Protein AF-A0A1V5PVF1-F1 (afdb_monomer_lite)

Sequence (148 aa):
MAKRKSQPHRNRVEKSNDAKVSRVLREFQNGTLKTPQGKLVTDKEQAIAIALSEAGVSAKSMEKTELRNKLMDVRKSLENKLEKELSNDKAIRTEIIKFFKANPQPTDVQMHGLADKLQIEAPELEQLVYSILSDIISGGLSHESRGN

Structure (mmCIF, N/CA/C/O backbone):
data_AF-A0A1V5PVF1-F1
#
_entry.id   AF-A0A1V5PVF1-F1
#
loop_
_atom_site.group_PDB
_atom_site.id
_atom_site.type_symbol
_atom_site.label_atom_id
_atom_site.label_alt_id
_atom_site.label_comp_id
_atom_site.label_asym_id
_atom_site.label_entity_id
_atom_site.label_seq_id
_atom_site.pdbx_PDB_ins_code
_atom_site.Cartn_x
_atom_site.Cartn_y
_atom_site.Cartn_z
_atom_site.occupancy
_atom_site.B_iso_or_equiv
_atom_site.auth_seq_id
_atom_site.auth_comp_id
_atom_site.auth_asym_id
_atom_site.auth_atom_id
_atom_site.pdbx_PDB_model_num
ATOM 1 N N . MET A 1 1 ? 25.751 -20.206 26.094 1.00 44.75 1 MET A N 1
ATOM 2 C CA . MET A 1 1 ? 25.091 -18.905 26.386 1.00 44.75 1 MET A CA 1
ATOM 3 C C . MET A 1 1 ? 24.681 -18.313 25.037 1.00 44.75 1 MET A C 1
ATOM 5 O O . MET A 1 1 ? 25.499 -18.374 24.144 1.00 44.75 1 MET A O 1
ATOM 9 N N . ALA A 1 2 ? 23.477 -17.832 24.728 1.00 44.03 2 ALA A N 1
ATOM 10 C CA . ALA A 1 2 ? 22.303 -17.463 25.504 1.00 44.03 2 ALA A CA 1
ATOM 11 C C . ALA A 1 2 ? 21.034 -17.689 24.645 1.00 44.03 2 ALA A C 1
ATOM 13 O O . ALA A 1 2 ? 21.007 -17.346 23.464 1.00 44.03 2 ALA A O 1
ATOM 14 N N . LYS A 1 3 ? 19.969 -18.250 25.238 1.00 44.16 3 LYS A N 1
ATOM 15 C CA . LYS A 1 3 ? 18.634 -18.333 24.619 1.00 44.16 3 LYS A CA 1
ATOM 16 C C . LYS A 1 3 ? 18.008 -16.934 24.618 1.00 44.16 3 LYS A C 1
ATOM 18 O O . LYS A 1 3 ? 17.724 -16.391 25.685 1.00 44.16 3 LYS A O 1
ATOM 23 N N . ARG A 1 4 ? 17.767 -16.362 23.434 1.00 44.62 4 ARG A N 1
ATOM 24 C CA . ARG A 1 4 ? 16.943 -15.155 23.259 1.00 44.62 4 ARG A CA 1
ATOM 25 C C . ARG A 1 4 ? 15.500 -15.483 23.663 1.00 44.62 4 ARG A C 1
ATOM 27 O O . ARG A 1 4 ? 14.776 -16.129 22.916 1.00 44.62 4 ARG A O 1
ATOM 34 N N . LYS A 1 5 ? 15.096 -15.078 24.870 1.00 45.03 5 LYS A N 1
ATOM 35 C CA . LYS A 1 5 ? 13.702 -15.140 25.329 1.00 45.03 5 LYS A CA 1
ATOM 36 C C . LYS A 1 5 ? 12.904 -14.052 24.605 1.00 45.03 5 LYS A C 1
ATOM 38 O O . LYS A 1 5 ? 12.999 -12.879 24.951 1.00 45.03 5 LYS A O 1
ATOM 43 N N . SER A 1 6 ? 12.131 -14.448 23.600 1.00 44.69 6 SER A N 1
ATOM 44 C CA . SER A 1 6 ? 11.053 -13.641 23.028 1.00 44.69 6 SER A CA 1
ATOM 45 C C . SER A 1 6 ? 10.032 -13.317 24.126 1.00 44.69 6 SER A C 1
ATOM 47 O O . SER A 1 6 ? 9.488 -14.224 24.757 1.00 44.69 6 SER A O 1
ATOM 49 N N . GLN A 1 7 ? 9.812 -12.032 24.402 1.00 40.41 7 GLN A N 1
ATOM 50 C CA . GLN A 1 7 ? 8.941 -11.575 25.487 1.00 40.41 7 GLN A CA 1
ATOM 51 C C . GLN A 1 7 ? 7.459 -11.961 25.256 1.00 40.41 7 GLN A C 1
ATOM 53 O O . GLN A 1 7 ? 6.904 -11.590 24.224 1.00 40.41 7 GLN A O 1
ATOM 58 N N . PRO A 1 8 ? 6.777 -12.619 26.221 1.00 39.41 8 PRO A N 1
ATOM 59 C CA . PRO A 1 8 ? 5.370 -13.024 26.111 1.00 39.41 8 PRO A CA 1
ATOM 60 C C . PRO A 1 8 ? 4.380 -12.036 26.768 1.00 39.41 8 PRO A C 1
ATOM 62 O O . PRO A 1 8 ? 3.216 -12.372 26.983 1.00 39.41 8 PRO A O 1
ATOM 65 N N . HIS A 1 9 ? 4.810 -10.827 27.145 1.00 46.34 9 HIS A N 1
ATOM 66 C CA . HIS A 1 9 ? 4.032 -9.988 28.069 1.00 46.34 9 HIS A CA 1
ATOM 67 C C . HIS A 1 9 ? 2.778 -9.320 27.478 1.00 46.34 9 HIS A C 1
ATOM 69 O O . HIS A 1 9 ? 1.848 -9.059 28.235 1.00 46.34 9 HIS A O 1
ATOM 75 N N . ARG A 1 10 ? 2.697 -9.075 26.162 1.00 46.75 10 ARG A N 1
ATOM 76 C CA . ARG A 1 10 ? 1.541 -8.378 25.552 1.00 46.75 10 ARG A CA 1
ATOM 77 C C . ARG A 1 10 ? 0.268 -9.234 25.507 1.00 46.75 10 ARG A C 1
ATOM 79 O O . ARG A 1 10 ? -0.780 -8.788 25.962 1.00 46.75 10 ARG A O 1
ATOM 86 N N . ASN A 1 11 ? 0.382 -10.494 25.081 1.00 49.94 11 ASN A N 1
ATOM 87 C CA . ASN A 1 11 ? -0.778 -11.375 24.877 1.00 49.94 11 ASN A CA 1
ATOM 88 C C . ASN A 1 11 ? -1.512 -11.750 26.173 1.00 49.94 11 ASN A C 1
ATOM 90 O O . ASN A 1 11 ? -2.685 -12.111 26.131 1.00 49.94 11 ASN A O 1
ATOM 94 N N . ARG A 1 12 ? -0.839 -11.708 27.331 1.00 51.69 12 ARG A N 1
ATOM 95 C CA . ARG A 1 12 ? -1.475 -12.015 28.624 1.00 51.69 12 ARG A CA 1
ATOM 96 C C . ARG A 1 12 ? -2.332 -10.851 29.131 1.00 51.69 12 ARG A C 1
ATOM 98 O O . ARG A 1 12 ? -3.344 -11.103 29.775 1.00 51.69 12 ARG A O 1
ATOM 105 N N . VAL A 1 13 ? -1.936 -9.612 28.830 1.00 58.56 13 VAL A N 1
ATOM 106 C CA . VAL A 1 13 ? -2.617 -8.395 29.297 1.00 58.56 13 VAL A CA 1
ATOM 107 C C . VAL A 1 13 ? -3.889 -8.136 28.485 1.00 58.56 13 VAL A C 1
ATOM 109 O O . VAL A 1 13 ? -4.942 -7.928 29.078 1.00 58.56 13 VAL A O 1
ATOM 112 N N . GLU A 1 14 ? -3.841 -8.263 27.156 1.00 59.19 14 GLU A N 1
ATOM 113 C CA . GLU A 1 14 ? -5.028 -8.098 26.293 1.00 59.19 14 GLU A CA 1
ATOM 114 C C . GLU A 1 14 ? -6.113 -9.138 26.613 1.00 59.19 14 GLU A C 1
ATOM 116 O O . GLU A 1 14 ? -7.249 -8.774 26.906 1.00 59.19 14 GLU A O 1
ATOM 121 N N . LYS A 1 15 ? -5.738 -10.421 26.741 1.00 62.12 15 LYS A N 1
ATOM 122 C CA . LYS A 1 15 ? -6.662 -11.483 27.184 1.00 62.12 15 LYS A CA 1
ATOM 123 C C . LYS A 1 15 ? -7.276 -11.213 28.560 1.00 62.12 15 LYS A C 1
ATOM 125 O O . LYS A 1 15 ? -8.412 -11.603 28.813 1.00 62.12 15 LYS A O 1
ATOM 130 N N . SER A 1 16 ? -6.526 -10.583 29.467 1.00 63.56 16 SER A N 1
ATOM 131 C CA . SER A 1 16 ? -7.029 -10.257 30.805 1.00 63.56 16 SER A CA 1
ATOM 132 C C . SER A 1 16 ? -8.004 -9.079 30.804 1.00 63.56 16 SER A C 1
ATOM 134 O O . SER A 1 16 ? -8.914 -9.054 31.628 1.00 63.56 16 SER A O 1
ATOM 136 N N . ASN A 1 17 ? -7.857 -8.146 29.863 1.00 77.94 17 ASN A N 1
ATOM 137 C CA . ASN A 1 17 ? -8.754 -7.005 29.712 1.00 77.94 17 ASN A CA 1
ATOM 138 C C . ASN A 1 17 ? -10.092 -7.451 29.115 1.00 77.94 17 ASN A C 1
ATOM 140 O O . ASN A 1 17 ? -11.139 -7.151 29.685 1.00 77.94 17 ASN A O 1
ATOM 144 N N . ASP A 1 18 ? -10.061 -8.276 28.066 1.00 82.50 18 ASP A N 1
ATOM 145 C CA . ASP A 1 18 ? -11.270 -8.844 27.456 1.00 82.50 18 ASP A CA 1
ATOM 146 C C . ASP A 1 18 ? -12.053 -9.727 28.434 1.00 82.50 18 ASP A C 1
ATOM 148 O O . ASP A 1 18 ? -13.285 -9.699 28.463 1.00 82.50 18 ASP A O 1
ATOM 152 N N . ALA A 1 19 ? -11.350 -10.478 29.289 1.00 87.31 19 ALA A N 1
ATOM 153 C CA . ALA A 1 19 ? -11.976 -11.293 30.328 1.00 87.31 19 ALA A CA 1
ATOM 154 C C . ALA A 1 19 ? -12.730 -10.441 31.362 1.00 87.31 19 ALA A C 1
ATOM 156 O O . ALA A 1 19 ? -13.820 -10.822 31.792 1.00 87.31 19 ALA A O 1
ATOM 157 N N . LYS A 1 20 ? -12.181 -9.280 31.743 1.00 89.00 20 LYS A N 1
ATOM 158 C CA . LYS A 1 20 ? -12.847 -8.344 32.659 1.00 89.00 20 LYS A CA 1
ATOM 159 C C . LYS A 1 20 ? -14.053 -7.680 32.007 1.00 89.00 20 LYS A C 1
ATOM 161 O O . LYS A 1 20 ? -15.125 -7.684 32.604 1.00 89.00 20 LYS A O 1
ATOM 166 N N . VAL A 1 21 ? -13.912 -7.207 30.765 1.00 90.12 21 VAL A N 1
ATOM 167 C CA . VAL A 1 21 ? -15.039 -6.641 30.006 1.00 90.12 21 VAL A CA 1
ATOM 168 C C . VAL A 1 21 ? -16.173 -7.660 29.896 1.00 90.12 21 VAL A C 1
ATOM 170 O O . VAL A 1 21 ? -17.318 -7.361 30.231 1.00 90.12 21 VAL A O 1
ATOM 173 N N . SER A 1 22 ? -15.845 -8.892 29.503 1.00 92.12 22 SER A N 1
ATOM 174 C CA . SER A 1 22 ? -16.821 -9.976 29.349 1.00 92.12 22 SER A CA 1
ATOM 175 C C . SER A 1 22 ? -17.512 -10.324 30.666 1.00 92.12 22 SER A C 1
ATOM 177 O O . SER A 1 22 ? -18.717 -10.571 30.686 1.00 92.12 22 SER A O 1
ATOM 179 N N . ARG A 1 23 ? -16.770 -10.324 31.780 1.00 94.44 23 ARG A N 1
ATOM 180 C CA . ARG A 1 23 ? -17.328 -10.572 33.112 1.00 94.44 23 ARG A CA 1
ATOM 181 C C . ARG A 1 23 ? -18.346 -9.500 33.500 1.00 94.44 23 ARG A C 1
ATOM 183 O O . ARG A 1 23 ? -19.468 -9.856 33.849 1.00 9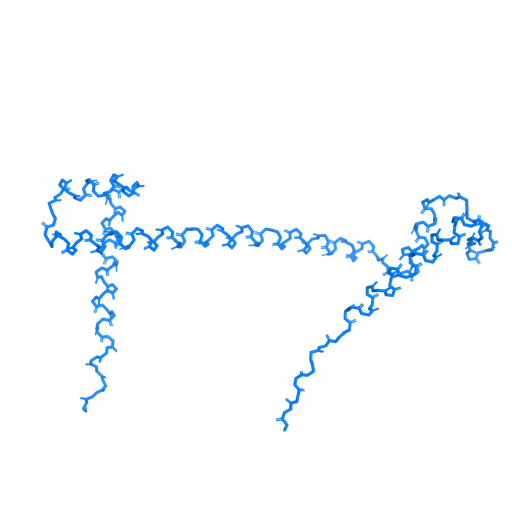4.44 23 ARG A O 1
ATOM 190 N N . VAL A 1 24 ? -17.980 -8.222 33.409 1.00 94.44 24 VAL A N 1
ATOM 191 C CA . VAL A 1 24 ? -18.858 -7.102 33.794 1.00 94.44 24 VAL A CA 1
ATOM 192 C C . VAL A 1 24 ? -20.124 -7.080 32.938 1.00 94.44 24 VAL A C 1
ATOM 194 O O . VAL A 1 24 ? -21.229 -6.955 33.463 1.00 94.44 24 VAL A O 1
ATOM 197 N N . LEU A 1 25 ? -19.994 -7.282 31.623 1.00 94.31 25 LEU A N 1
ATOM 198 C CA . LEU A 1 25 ? -21.152 -7.335 30.727 1.00 94.31 25 LEU A CA 1
ATOM 199 C C . LEU A 1 25 ? -22.065 -8.534 31.018 1.00 94.31 25 LEU A C 1
ATOM 2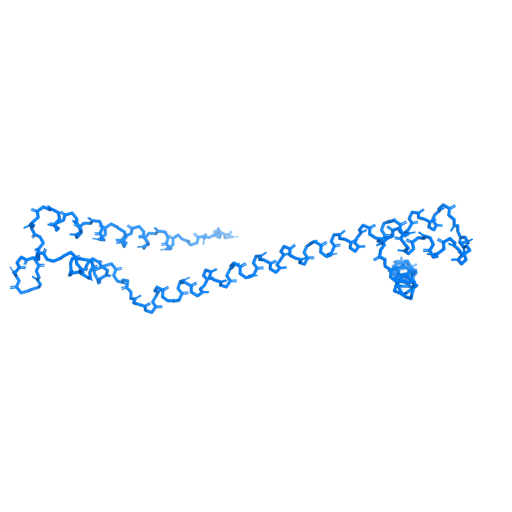01 O O . LEU A 1 25 ? -23.282 -8.405 30.911 1.00 94.31 25 LEU A O 1
ATOM 205 N N . ARG A 1 26 ? -21.511 -9.677 31.439 1.00 95.75 26 ARG A N 1
ATOM 206 C CA . ARG A 1 26 ? -22.304 -10.835 31.876 1.00 95.75 26 ARG A CA 1
ATOM 207 C C . ARG A 1 26 ? -23.046 -10.559 33.185 1.00 95.75 26 ARG A C 1
ATOM 209 O O . ARG A 1 26 ? -24.207 -10.931 33.314 1.00 95.75 26 ARG A O 1
ATOM 216 N N . GLU A 1 27 ? -22.405 -9.899 34.148 1.00 94.62 27 GLU A N 1
ATOM 217 C CA . GLU A 1 27 ? -23.056 -9.475 35.397 1.00 94.62 27 GLU A CA 1
ATOM 218 C C . GLU A 1 27 ? -24.189 -8.472 35.126 1.00 94.62 27 GLU A C 1
ATOM 220 O O . GLU A 1 27 ? -25.234 -8.537 35.773 1.00 94.62 27 GLU A O 1
ATOM 225 N N . PHE A 1 28 ? -24.028 -7.590 34.135 1.00 96.25 28 PHE A N 1
ATOM 226 C CA . PHE A 1 28 ? -25.091 -6.692 33.684 1.00 96.25 28 PHE A CA 1
ATOM 227 C C . PHE A 1 28 ? -26.247 -7.453 33.025 1.00 96.25 28 PHE A C 1
ATOM 229 O O . PHE A 1 28 ? -27.399 -7.245 33.392 1.00 96.25 28 PHE A O 1
ATOM 236 N N . GLN A 1 29 ? -25.951 -8.385 32.110 1.00 93.69 29 GLN A N 1
ATOM 237 C CA . GLN A 1 29 ? -26.962 -9.236 31.463 1.00 93.69 29 GLN A CA 1
ATOM 238 C C . GLN A 1 29 ? -27.774 -10.058 32.470 1.00 93.69 29 GLN A C 1
ATOM 240 O O . GLN A 1 29 ? -28.969 -10.259 32.278 1.00 93.69 29 GLN A O 1
AT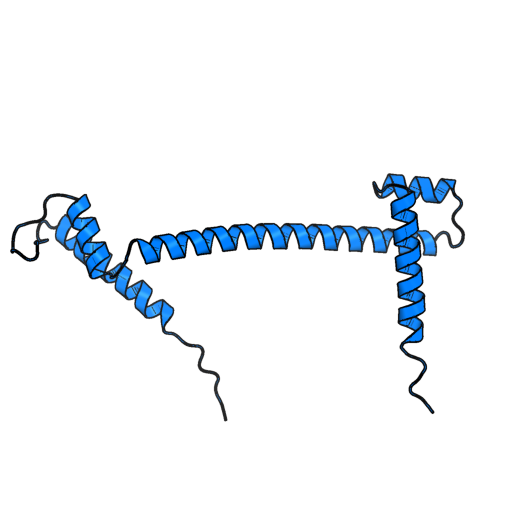OM 245 N N . ASN A 1 30 ? -27.140 -10.498 33.558 1.00 95.38 30 ASN A N 1
ATOM 246 C CA . ASN A 1 30 ? -27.798 -11.226 34.641 1.00 95.38 30 ASN A CA 1
ATOM 247 C C . ASN A 1 30 ? -28.549 -10.310 35.629 1.00 95.38 30 ASN A C 1
ATOM 249 O O . A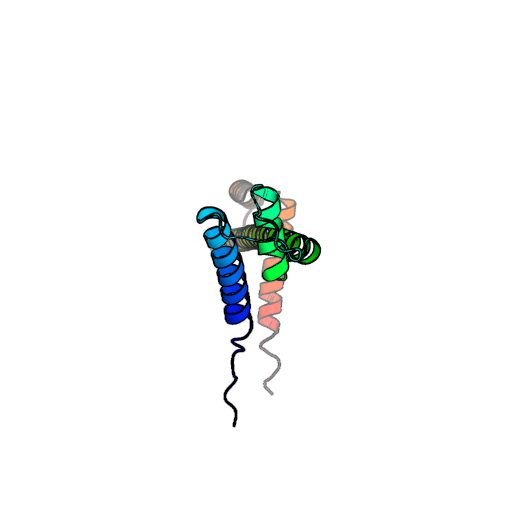SN A 1 30 ? -29.165 -10.813 36.565 1.00 95.38 30 ASN A O 1
ATOM 253 N N . GLY A 1 31 ? -28.471 -8.982 35.473 1.00 94.12 31 GLY A N 1
ATOM 254 C CA . GLY A 1 31 ? -29.085 -8.014 36.385 1.00 94.12 31 GLY A CA 1
ATOM 255 C C . GLY A 1 31 ? -28.425 -7.949 37.767 1.00 94.12 31 GLY A C 1
ATOM 256 O O . GLY A 1 31 ? -29.052 -7.508 38.726 1.00 94.12 31 GLY A O 1
ATOM 257 N N . THR A 1 32 ? -27.174 -8.405 37.897 1.00 95.88 32 THR A N 1
ATOM 258 C CA . THR A 1 32 ? -26.443 -8.466 39.175 1.00 95.88 32 THR A CA 1
ATOM 259 C C . THR A 1 32 ? -25.344 -7.415 39.304 1.00 95.88 32 THR A C 1
ATOM 261 O O . THR A 1 32 ? -24.769 -7.280 40.385 1.00 95.88 32 THR A O 1
ATOM 264 N N . LEU A 1 33 ? -25.029 -6.688 38.227 1.00 95.62 33 LEU A N 1
ATOM 265 C CA . LEU A 1 33 ? -23.992 -5.656 38.231 1.00 95.62 33 LEU A CA 1
ATOM 266 C C . LEU A 1 33 ? -24.368 -4.507 39.173 1.00 95.62 33 LEU A C 1
ATOM 268 O O . LEU A 1 33 ? -25.480 -3.975 39.114 1.00 95.62 33 LEU A O 1
ATOM 272 N N . LYS A 1 34 ? -23.421 -4.100 40.022 1.00 94.19 34 LYS A N 1
ATOM 273 C CA . LYS A 1 34 ? -23.603 -3.021 40.997 1.00 94.19 34 LYS A CA 1
ATOM 274 C C . LYS A 1 34 ? -22.565 -1.920 40.833 1.00 94.19 34 LYS A C 1
ATOM 276 O O . LYS A 1 34 ? -21.422 -2.179 40.469 1.00 94.19 34 LYS A O 1
ATOM 281 N N . THR A 1 35 ? -22.956 -0.691 41.152 1.00 91.38 35 THR A N 1
ATOM 282 C CA . THR A 1 35 ? -22.030 0.435 41.295 1.00 91.38 35 THR A CA 1
ATOM 283 C C . THR A 1 35 ? -21.174 0.269 42.558 1.00 91.38 35 THR A C 1
ATOM 285 O O . THR A 1 35 ? -21.549 -0.491 43.457 1.00 91.38 35 THR A O 1
ATOM 288 N N . PRO A 1 36 ? -20.072 1.029 42.711 1.00 84.56 36 PRO A N 1
ATOM 289 C CA . PRO A 1 36 ? -19.286 1.042 43.950 1.00 84.56 36 PRO A CA 1
ATOM 290 C C . PRO A 1 36 ? -20.105 1.390 45.206 1.00 84.56 36 PRO A C 1
ATOM 292 O O . PRO A 1 36 ? -19.744 1.011 46.312 1.00 84.56 36 PRO A O 1
ATOM 295 N N . GLN A 1 37 ? -21.228 2.091 45.035 1.00 88.44 37 GLN A N 1
ATOM 296 C CA . GLN A 1 37 ? -22.172 2.458 46.095 1.00 88.44 37 GLN A CA 1
ATOM 297 C C . GLN A 1 37 ? -23.258 1.388 46.332 1.00 88.44 37 GLN A C 1
ATOM 299 O O . GLN A 1 37 ? -24.205 1.629 47.076 1.00 88.44 37 GLN A O 1
ATOM 304 N N . GLY A 1 38 ? -23.163 0.226 45.678 1.00 88.88 38 GLY A N 1
ATOM 305 C CA . GLY A 1 38 ? -24.051 -0.923 45.873 1.00 88.88 38 GLY A CA 1
ATOM 306 C C . GLY A 1 38 ? -25.380 -0.882 45.109 1.00 88.88 38 GLY A C 1
ATOM 307 O O . GLY A 1 38 ? -26.193 -1.791 45.285 1.00 88.88 38 GLY A O 1
ATOM 308 N N . LYS A 1 39 ? -25.616 0.125 44.257 1.00 93.12 39 LYS A N 1
ATOM 309 C CA . LYS A 1 39 ? -26.849 0.245 43.455 1.00 93.12 39 LYS A CA 1
ATOM 310 C C . LYS A 1 39 ? -26.777 -0.634 42.209 1.00 93.12 39 LYS A C 1
ATOM 312 O O . LYS A 1 39 ? -25.712 -0.732 41.613 1.00 93.12 39 LYS A O 1
ATOM 317 N N . LEU A 1 40 ? -27.892 -1.240 41.800 1.00 94.69 40 LEU A N 1
ATOM 318 C CA . LEU A 1 40 ? -27.955 -2.019 40.558 1.00 94.69 40 LEU A CA 1
ATOM 319 C C . LEU A 1 40 ? -27.754 -1.116 39.336 1.00 94.69 40 LEU A C 1
ATOM 321 O O . LEU A 1 40 ? -28.332 -0.032 39.263 1.00 94.69 40 LEU A O 1
ATOM 325 N N . VAL A 1 41 ? -26.938 -1.573 38.387 1.00 94.38 41 VAL A N 1
ATOM 326 C CA . VAL A 1 41 ? -26.718 -0.899 37.104 1.00 94.38 41 VAL A CA 1
ATOM 327 C C . VAL A 1 41 ? -27.770 -1.390 36.119 1.00 94.38 41 VAL A C 1
ATOM 329 O O . VAL A 1 41 ? -27.798 -2.570 35.783 1.00 94.38 41 VAL A O 1
ATOM 332 N N . THR A 1 42 ? -28.634 -0.487 35.664 1.00 92.69 42 THR A N 1
ATOM 333 C CA . THR A 1 42 ? -29.706 -0.778 34.696 1.00 92.69 42 THR A CA 1
ATOM 334 C C . THR A 1 42 ? -29.419 -0.211 33.310 1.00 92.69 42 THR A C 1
ATOM 336 O O . THR A 1 42 ? -29.973 -0.693 32.325 1.00 92.69 42 THR A O 1
ATOM 339 N N . ASP A 1 43 ? -28.536 0.783 33.226 1.00 94.56 43 ASP A N 1
ATOM 340 C CA . ASP A 1 43 ? -28.146 1.413 31.975 1.00 94.56 43 ASP A CA 1
ATOM 341 C C . ASP A 1 43 ? -26.966 0.687 31.307 1.00 94.56 43 ASP A C 1
ATOM 343 O O . ASP A 1 43 ? -25.964 0.337 31.942 1.00 94.56 43 ASP A O 1
ATOM 347 N N . LYS A 1 44 ? -27.090 0.463 29.995 1.00 92.31 44 LYS A N 1
ATOM 348 C CA . LYS A 1 44 ? -26.097 -0.272 29.205 1.00 92.31 44 LYS A CA 1
ATOM 349 C C . LYS A 1 44 ? -24.813 0.533 29.010 1.00 92.31 44 LYS A C 1
ATOM 351 O O . LYS A 1 44 ? -23.733 -0.059 29.016 1.00 92.31 44 LYS A O 1
ATOM 356 N N . GLU A 1 45 ? -24.901 1.850 28.838 1.00 91.00 45 GLU A N 1
ATOM 357 C CA . GLU A 1 45 ? -23.721 2.705 28.666 1.00 91.00 45 GLU A CA 1
ATOM 358 C C . GLU A 1 45 ? -22.895 2.739 29.953 1.00 91.00 45 GLU A C 1
ATOM 360 O O . GLU A 1 45 ? -21.672 2.589 29.918 1.00 91.00 45 GLU A O 1
ATOM 365 N N . GLN A 1 46 ? -23.564 2.814 31.104 1.00 92.31 46 GLN A N 1
ATOM 366 C CA . GLN A 1 46 ? -22.926 2.728 32.411 1.00 92.31 46 GLN A CA 1
ATOM 367 C C . GLN A 1 46 ? -22.211 1.383 32.614 1.00 92.31 46 GLN A C 1
ATOM 369 O O . GLN A 1 46 ? -21.080 1.356 33.108 1.00 92.31 46 GLN A O 1
ATOM 374 N N . ALA A 1 47 ? -22.821 0.268 32.202 1.00 93.19 47 ALA A N 1
ATOM 375 C CA . ALA A 1 47 ? -22.182 -1.047 32.261 1.00 93.19 47 ALA A CA 1
ATOM 376 C C . ALA A 1 47 ? -20.922 -1.125 31.380 1.00 93.19 47 ALA A C 1
ATOM 378 O O . ALA A 1 47 ? -19.896 -1.653 31.815 1.00 93.19 47 ALA A O 1
ATOM 379 N N . ILE A 1 48 ? -20.969 -0.552 30.170 1.00 89.62 48 ILE A N 1
ATOM 380 C CA . ILE A 1 48 ? -19.811 -0.461 29.266 1.00 89.62 48 ILE A CA 1
ATOM 381 C C . ILE A 1 48 ? -18.702 0.395 29.894 1.00 89.62 48 ILE A C 1
ATOM 383 O O . ILE A 1 48 ? -17.536 0.004 29.866 1.00 89.62 48 ILE A O 1
ATOM 387 N N . ALA A 1 49 ? -19.043 1.526 30.513 1.00 89.81 49 ALA A N 1
ATOM 388 C CA . ALA A 1 49 ? -18.069 2.396 31.166 1.00 89.81 49 ALA A CA 1
ATOM 389 C C . ALA A 1 49 ? -17.347 1.699 32.334 1.00 89.81 49 ALA A C 1
ATOM 391 O O . ALA A 1 49 ? -16.123 1.797 32.450 1.00 89.81 49 ALA A O 1
ATOM 392 N N . ILE A 1 50 ? -18.077 0.948 33.167 1.00 90.06 50 ILE A N 1
ATOM 393 C CA . ILE A 1 50 ? -17.496 0.154 34.263 1.00 90.06 50 ILE A CA 1
ATOM 394 C C . ILE A 1 50 ? -16.582 -0.938 33.700 1.00 90.06 50 ILE A C 1
ATOM 396 O O . ILE A 1 50 ? -15.450 -1.086 34.156 1.00 90.06 50 ILE A O 1
ATOM 400 N N . ALA A 1 51 ? -17.034 -1.650 32.665 1.00 90.75 51 ALA A N 1
ATOM 401 C CA . ALA A 1 51 ? -16.262 -2.703 32.012 1.00 90.75 51 ALA A CA 1
ATOM 402 C C . ALA A 1 51 ? -14.922 -2.181 31.465 1.00 90.75 51 ALA A C 1
ATOM 404 O O . ALA A 1 51 ? -13.872 -2.783 31.703 1.00 90.75 51 ALA A O 1
ATOM 405 N N . LEU A 1 52 ? -14.945 -1.035 30.777 1.00 88.25 52 LEU A N 1
ATOM 406 C CA . LEU A 1 52 ? -13.743 -0.378 30.256 1.00 88.25 52 LEU A CA 1
ATOM 407 C C . LEU A 1 52 ? -12.819 0.100 31.385 1.00 88.25 52 LEU A C 1
ATOM 409 O O . LEU A 1 52 ? -11.600 -0.069 31.295 1.00 88.25 52 LEU A O 1
ATOM 413 N N . SER A 1 53 ? -13.387 0.644 32.465 1.00 86.25 53 SER A N 1
ATOM 414 C CA . SER A 1 53 ? -12.631 1.108 33.629 1.00 86.25 53 SER A CA 1
ATOM 415 C C . SER A 1 53 ? -11.943 -0.042 34.377 1.00 86.25 53 SER A C 1
ATOM 417 O O . SER A 1 53 ? -10.751 0.056 34.671 1.00 86.25 53 SER A O 1
ATOM 419 N N . GLU A 1 54 ? -12.628 -1.167 34.607 1.00 86.25 54 GLU A N 1
ATOM 420 C CA . GLU A 1 54 ? -12.041 -2.358 35.243 1.00 86.25 54 GLU A CA 1
ATOM 421 C C . GLU A 1 54 ? -10.949 -3.013 34.387 1.00 86.25 54 GLU A C 1
ATOM 423 O O . GLU A 1 54 ? -9.947 -3.531 34.905 1.00 86.25 54 GLU A O 1
ATOM 428 N N . ALA A 1 55 ? -11.132 -2.976 33.066 1.00 86.12 55 ALA A N 1
ATOM 429 C CA . ALA A 1 55 ? -10.160 -3.434 32.085 1.00 86.12 55 ALA A CA 1
ATOM 430 C C . ALA A 1 55 ? -8.968 -2.474 31.913 1.00 86.12 55 ALA A C 1
ATOM 432 O O . ALA A 1 55 ? -8.029 -2.794 31.186 1.00 86.12 55 ALA A O 1
ATOM 433 N N . GLY A 1 56 ? -8.969 -1.315 32.585 1.00 82.00 56 GLY A N 1
ATOM 434 C CA . GLY A 1 56 ? -7.895 -0.325 32.495 1.00 82.00 56 GLY A CA 1
ATOM 435 C C . GLY A 1 56 ? -7.774 0.315 31.109 1.00 82.00 56 GLY A C 1
ATOM 436 O O . GLY A 1 56 ? -6.704 0.810 30.750 1.00 82.00 56 GLY A O 1
ATOM 437 N N . VAL A 1 57 ? -8.847 0.289 30.315 1.00 77.38 57 VAL A N 1
ATOM 438 C CA . VAL A 1 57 ? -8.882 0.881 28.977 1.00 77.38 57 VAL A CA 1
ATOM 439 C C . VAL A 1 57 ? -9.177 2.369 29.124 1.00 77.38 57 VAL A C 1
ATOM 441 O O . VAL A 1 57 ? -10.266 2.774 29.517 1.00 77.38 57 VAL A O 1
ATOM 444 N N . SER A 1 58 ? -8.188 3.205 28.813 1.00 73.62 58 SER A N 1
ATOM 445 C CA . SER A 1 58 ? -8.344 4.663 28.813 1.00 73.62 58 SER A CA 1
ATOM 446 C C . SER A 1 58 ? -8.667 5.183 27.411 1.00 73.62 58 SER A C 1
ATOM 448 O O . SER A 1 58 ? -8.189 4.634 26.412 1.00 73.62 58 SER A O 1
ATOM 450 N N . ALA A 1 59 ? -9.398 6.297 27.324 1.00 68.50 59 ALA A N 1
ATOM 451 C CA . ALA A 1 59 ? -9.642 6.987 26.054 1.00 68.50 59 ALA A CA 1
ATOM 452 C C . ALA A 1 59 ? -8.330 7.282 25.298 1.00 68.50 59 ALA A C 1
ATOM 454 O O . ALA A 1 59 ? -8.217 6.991 24.112 1.00 68.50 59 ALA A O 1
ATOM 455 N N . LYS A 1 60 ? -7.282 7.705 26.022 1.00 65.50 60 LYS A N 1
ATOM 456 C CA . LYS A 1 60 ? -5.938 7.954 25.469 1.00 65.50 60 LYS A CA 1
ATOM 457 C C . LYS A 1 60 ? -5.286 6.703 24.872 1.00 65.50 60 LYS A C 1
ATOM 459 O O . LYS A 1 60 ? -4.577 6.789 23.872 1.00 65.50 60 LYS A O 1
ATOM 464 N N . SER A 1 61 ? -5.485 5.530 25.479 1.00 71.81 61 SER A N 1
ATOM 465 C CA . SER A 1 61 ? -4.953 4.273 24.932 1.00 71.81 61 SER A CA 1
ATOM 466 C C . SER A 1 61 ? -5.702 3.814 23.683 1.00 71.81 61 SER A C 1
ATOM 468 O O . SER A 1 61 ? -5.071 3.263 22.781 1.00 71.81 61 SER A O 1
ATOM 470 N N . MET A 1 62 ? -7.011 4.071 23.606 1.00 69.19 62 MET A N 1
ATOM 471 C CA . MET A 1 62 ? -7.807 3.786 22.410 1.00 69.19 62 MET A CA 1
ATOM 472 C C . MET A 1 62 ? -7.409 4.714 21.264 1.00 69.19 62 MET A C 1
ATOM 474 O O . MET A 1 62 ? -7.047 4.224 20.200 1.00 69.19 62 MET A O 1
ATOM 478 N N . GLU A 1 63 ? -7.322 6.020 21.520 1.00 78.19 63 GLU A N 1
ATOM 479 C CA . GLU A 1 63 ? -6.862 7.020 20.549 1.00 78.19 63 GLU A CA 1
ATOM 480 C C . GLU A 1 63 ? -5.454 6.699 20.025 1.00 78.19 63 GLU A C 1
ATOM 482 O O . GLU A 1 63 ? -5.220 6.663 18.820 1.00 78.19 63 GLU A O 1
ATOM 487 N N . LYS A 1 64 ? -4.512 6.349 20.911 1.00 77.44 64 LYS A N 1
ATOM 488 C CA . LYS A 1 64 ? -3.159 5.927 20.513 1.00 77.44 64 LYS A CA 1
ATOM 489 C C . LYS A 1 64 ? -3.163 4.659 19.656 1.00 77.44 64 LYS A C 1
ATOM 491 O O . LYS A 1 64 ? -2.330 4.524 18.760 1.00 77.44 64 LYS A O 1
ATOM 496 N N . THR A 1 65 ? -4.054 3.715 19.948 1.00 78.06 65 THR A N 1
ATOM 497 C CA . THR A 1 65 ? -4.183 2.467 19.182 1.00 78.06 65 THR A CA 1
ATOM 498 C C . THR A 1 65 ? -4.778 2.741 17.808 1.00 78.06 65 THR A C 1
ATOM 500 O O . THR A 1 65 ? -4.256 2.256 16.809 1.00 78.06 65 THR A O 1
ATOM 503 N N . GLU A 1 66 ? -5.802 3.584 17.740 1.00 84.06 66 GLU A N 1
ATOM 504 C CA . GLU A 1 66 ? -6.426 3.996 16.491 1.00 84.06 66 GLU A CA 1
ATOM 505 C C . GLU A 1 66 ? -5.450 4.777 15.602 1.00 84.06 66 GLU A C 1
ATOM 507 O O . GLU A 1 66 ? -5.291 4.450 14.427 1.00 84.06 66 GLU A O 1
ATOM 512 N N . LEU A 1 67 ? -4.716 5.740 16.171 1.00 83.00 67 LEU A N 1
ATOM 513 C CA . LEU A 1 67 ? -3.647 6.467 15.479 1.00 83.00 67 LEU A CA 1
ATOM 514 C C . LEU A 1 67 ? -2.567 5.518 14.952 1.00 83.00 67 LEU A C 1
ATOM 516 O O . LEU A 1 67 ? -2.112 5.662 13.818 1.00 83.00 67 LEU A O 1
ATOM 520 N N . ARG A 1 68 ? -2.169 4.520 15.749 1.00 83.94 68 ARG A N 1
ATOM 521 C CA . ARG A 1 68 ? -1.186 3.514 15.333 1.00 83.94 68 ARG A CA 1
ATOM 522 C C . ARG A 1 68 ? -1.696 2.665 14.169 1.00 83.94 68 ARG A C 1
ATOM 524 O O . ARG A 1 68 ? -0.916 2.392 13.260 1.00 83.94 68 ARG A O 1
ATOM 531 N N . ASN A 1 69 ? -2.963 2.258 14.192 1.00 87.75 69 ASN A N 1
ATOM 532 C CA . ASN A 1 69 ? -3.568 1.479 13.113 1.00 87.75 69 ASN A CA 1
ATOM 533 C C . ASN A 1 69 ? -3.645 2.307 11.825 1.00 87.75 69 ASN A C 1
ATOM 535 O O . ASN A 1 69 ? -3.136 1.867 10.798 1.00 87.75 69 ASN A O 1
ATOM 539 N N . LYS A 1 70 ? -4.131 3.554 11.908 1.00 92.31 70 LYS A N 1
ATOM 540 C CA . LYS A 1 70 ? -4.147 4.495 10.774 1.00 92.31 70 LYS A CA 1
ATOM 541 C C . LYS A 1 70 ? -2.751 4.688 10.176 1.00 92.31 70 LYS A C 1
ATOM 543 O O . LYS A 1 70 ? -2.584 4.641 8.961 1.00 92.31 70 LYS A O 1
ATOM 548 N N . LEU A 1 71 ? -1.730 4.855 11.020 1.00 92.75 71 LEU A N 1
ATOM 549 C CA . LEU A 1 71 ? -0.345 4.989 10.561 1.00 92.75 71 LEU A CA 1
ATOM 550 C C . LEU A 1 71 ? 0.163 3.715 9.870 1.00 92.75 71 LEU A C 1
ATOM 552 O O . LEU A 1 71 ? 0.897 3.799 8.887 1.00 92.75 71 LEU A O 1
ATOM 556 N N . MET A 1 72 ? -0.220 2.540 10.371 1.00 90.56 72 MET A N 1
ATOM 557 C CA . MET A 1 72 ? 0.153 1.257 9.778 1.00 90.56 72 MET A CA 1
ATOM 558 C C . MET A 1 72 ? -0.477 1.065 8.394 1.00 90.56 72 MET A C 1
ATOM 560 O O . MET A 1 72 ? 0.211 0.609 7.482 1.00 90.56 72 MET A O 1
ATOM 564 N N . ASP A 1 73 ? -1.732 1.471 8.213 1.00 92.62 73 ASP A N 1
ATOM 565 C CA . ASP A 1 73 ? -2.417 1.405 6.920 1.00 92.62 73 ASP A CA 1
ATOM 566 C C . ASP A 1 73 ? -1.780 2.347 5.892 1.00 92.62 73 ASP A C 1
ATOM 568 O O . ASP A 1 73 ? -1.505 1.944 4.758 1.00 92.62 73 ASP A O 1
ATOM 572 N N . VAL A 1 74 ? -1.462 3.582 6.300 1.00 94.38 74 VAL A N 1
ATOM 573 C CA . VAL A 1 74 ? -0.737 4.546 5.455 1.00 94.38 74 VAL A CA 1
ATOM 574 C C . VAL A 1 74 ? 0.627 3.992 5.058 1.00 94.38 74 VAL A C 1
ATOM 576 O O . VAL A 1 74 ? 0.974 3.995 3.876 1.00 94.38 74 VAL A O 1
ATOM 579 N N . ARG A 1 75 ? 1.383 3.462 6.025 1.00 93.50 75 ARG A N 1
ATOM 580 C CA . ARG A 1 75 ? 2.690 2.850 5.774 1.00 93.50 75 ARG A CA 1
ATOM 581 C C . ARG A 1 75 ? 2.588 1.703 4.771 1.00 93.50 75 ARG A C 1
ATOM 583 O O . ARG A 1 75 ? 3.354 1.674 3.817 1.00 93.50 75 ARG A O 1
ATOM 590 N N . LYS A 1 76 ? 1.631 0.792 4.952 1.00 93.75 76 LYS A N 1
ATOM 591 C CA . LYS A 1 76 ? 1.434 -0.350 4.051 1.00 93.75 76 LYS A CA 1
ATOM 592 C C . LYS A 1 76 ? 1.058 0.100 2.636 1.00 93.75 76 LYS A C 1
ATOM 594 O O . LYS A 1 76 ? 1.523 -0.473 1.658 1.00 93.75 76 LYS A O 1
ATOM 599 N N . SER A 1 77 ? 0.232 1.140 2.520 1.00 91.25 77 SER A N 1
ATOM 600 C CA . SER A 1 77 ? -0.124 1.737 1.229 1.00 91.25 77 SER A CA 1
ATOM 601 C C . SER A 1 77 ? 1.095 2.338 0.521 1.00 91.25 77 SER A C 1
ATOM 603 O O . SER A 1 77 ? 1.272 2.126 -0.676 1.00 91.25 77 SER A O 1
ATOM 605 N N . LEU A 1 78 ? 1.964 3.032 1.263 1.00 92.81 78 LEU A N 1
ATOM 606 C CA . LEU A 1 78 ? 3.220 3.579 0.744 1.00 92.81 78 LEU A CA 1
ATOM 607 C C . LEU A 1 78 ? 4.185 2.478 0.298 1.00 92.81 78 LEU A C 1
ATOM 609 O O . LEU A 1 78 ? 4.692 2.547 -0.815 1.00 92.81 78 LEU A O 1
ATOM 613 N N . GLU A 1 79 ? 4.397 1.453 1.126 1.00 88.62 79 GLU A N 1
ATOM 614 C CA . GLU A 1 79 ? 5.266 0.314 0.797 1.00 88.62 79 GLU A CA 1
ATOM 615 C C . GLU A 1 79 ? 4.795 -0.384 -0.489 1.00 88.62 79 GLU A C 1
ATOM 617 O O . GLU A 1 79 ? 5.593 -0.598 -1.397 1.00 88.62 79 GLU A O 1
ATOM 622 N N . ASN A 1 80 ? 3.488 -0.628 -0.631 1.00 90.25 80 ASN A N 1
ATOM 623 C CA . ASN A 1 80 ? 2.923 -1.226 -1.843 1.00 90.25 80 ASN A CA 1
ATOM 624 C C . ASN A 1 80 ? 3.091 -0.347 -3.095 1.00 90.25 80 ASN A C 1
ATOM 626 O O . ASN A 1 80 ? 3.230 -0.875 -4.197 1.00 90.25 80 ASN A O 1
ATOM 630 N N . LYS A 1 81 ? 3.008 0.985 -2.964 1.00 91.31 81 LYS A N 1
ATOM 631 C CA . LYS A 1 81 ? 3.243 1.906 -4.090 1.00 91.31 81 LYS A CA 1
ATOM 632 C C . LYS A 1 81 ? 4.712 1.898 -4.497 1.00 91.31 81 LYS A C 1
ATOM 634 O O . LYS A 1 81 ? 5.002 1.719 -5.673 1.00 91.31 81 LYS A O 1
ATOM 639 N N . LEU A 1 82 ? 5.607 1.991 -3.516 1.00 88.81 82 LEU A N 1
ATOM 640 C CA . LEU A 1 82 ? 7.047 1.968 -3.740 1.00 88.81 82 LEU A CA 1
ATOM 641 C C . LEU A 1 82 ? 7.498 0.655 -4.394 1.00 88.81 82 LEU A C 1
ATOM 643 O O . LEU A 1 82 ? 8.297 0.667 -5.322 1.00 88.81 82 LEU A O 1
ATOM 647 N N . GLU A 1 83 ? 6.960 -0.485 -3.955 1.00 86.25 83 GLU A N 1
ATOM 648 C CA . GLU A 1 83 ? 7.275 -1.788 -4.548 1.00 86.25 83 GLU A CA 1
ATOM 649 C C . GLU A 1 83 ? 6.807 -1.890 -6.008 1.00 86.25 83 GLU A C 1
ATOM 651 O O . GLU A 1 83 ? 7.516 -2.446 -6.849 1.00 86.25 83 GLU A O 1
ATOM 656 N N . LYS A 1 84 ? 5.647 -1.306 -6.340 1.00 83.94 84 LYS A N 1
ATOM 657 C CA . LYS A 1 84 ? 5.160 -1.238 -7.725 1.00 83.94 84 LYS A CA 1
ATOM 658 C C . LYS A 1 84 ? 6.045 -0.364 -8.606 1.00 83.94 84 LYS A C 1
ATOM 660 O O . LYS A 1 84 ? 6.371 -0.795 -9.707 1.00 83.94 84 LYS A O 1
ATOM 665 N N . GLU A 1 85 ? 6.438 0.814 -8.129 1.00 83.19 85 GLU A N 1
ATOM 666 C CA . GLU A 1 85 ? 7.338 1.722 -8.854 1.00 83.19 85 GLU A CA 1
ATOM 667 C C . GLU A 1 85 ? 8.700 1.058 -9.097 1.00 83.19 85 GLU A C 1
ATOM 669 O O . GLU A 1 85 ? 9.115 0.919 -10.243 1.00 83.19 85 GLU A O 1
ATOM 674 N N . LEU A 1 86 ? 9.325 0.487 -8.059 1.00 81.06 86 LEU A N 1
ATOM 675 C CA . LEU A 1 86 ? 10.590 -0.249 -8.191 1.00 81.06 86 LEU A CA 1
ATOM 676 C C . LEU A 1 86 ? 10.487 -1.443 -9.147 1.00 81.06 86 LEU A C 1
ATOM 678 O O . LEU A 1 86 ? 11.431 -1.754 -9.879 1.00 81.06 86 LEU A O 1
ATOM 682 N N . SER A 1 87 ? 9.354 -2.151 -9.135 1.00 81.31 87 SER A N 1
ATOM 683 C CA . SER A 1 87 ? 9.143 -3.267 -10.054 1.00 81.31 87 SER A CA 1
ATOM 684 C C . SER A 1 87 ? 8.960 -2.797 -11.495 1.00 81.31 87 SER A C 1
ATOM 686 O O . SER A 1 87 ? 9.420 -3.490 -12.406 1.00 81.31 87 SER A O 1
ATOM 688 N N . ASN A 1 88 ? 8.298 -1.658 -11.704 1.00 85.06 88 ASN A N 1
ATOM 689 C CA . ASN A 1 88 ? 8.139 -1.045 -13.016 1.00 85.06 88 ASN A CA 1
ATOM 690 C C . ASN A 1 88 ? 9.498 -0.600 -13.569 1.00 85.06 88 ASN A C 1
ATOM 692 O O . ASN A 1 88 ? 9.870 -1.006 -14.668 1.00 85.06 88 ASN A O 1
ATOM 696 N N . ASP A 1 89 ? 10.300 0.095 -12.761 1.00 86.38 89 ASP A N 1
ATOM 697 C CA . ASP A 1 89 ? 11.654 0.527 -13.126 1.00 86.38 89 ASP A CA 1
ATOM 698 C C . ASP A 1 89 ? 12.546 -0.660 -13.499 1.00 86.38 89 ASP A C 1
ATOM 700 O O . ASP A 1 89 ? 13.266 -0.642 -14.502 1.00 86.38 89 ASP A O 1
ATOM 704 N N . LYS A 1 90 ? 12.470 -1.754 -12.731 1.00 88.62 90 LYS A N 1
ATOM 705 C CA . LYS A 1 90 ? 13.214 -2.982 -13.032 1.00 88.62 90 LYS A CA 1
ATOM 706 C C . LYS A 1 90 ? 12.772 -3.617 -14.354 1.00 88.62 90 LYS A C 1
ATOM 708 O O . LYS A 1 90 ? 13.619 -4.136 -15.090 1.00 88.62 90 LYS A O 1
ATOM 713 N N . ALA A 1 91 ? 11.474 -3.606 -14.654 1.00 90.25 91 ALA A N 1
ATOM 714 C CA . ALA A 1 91 ? 10.939 -4.123 -15.911 1.00 90.25 91 ALA A CA 1
ATOM 715 C C . ALA A 1 91 ? 11.399 -3.268 -17.103 1.00 90.25 91 ALA A C 1
ATOM 717 O O . ALA A 1 91 ? 11.949 -3.817 -18.060 1.00 90.25 91 ALA A O 1
ATOM 718 N N . ILE A 1 92 ? 11.286 -1.940 -16.993 1.00 90.69 92 ILE A N 1
ATOM 719 C CA . ILE A 1 92 ? 11.768 -0.963 -17.980 1.00 90.69 92 ILE A CA 1
ATOM 720 C C . ILE A 1 92 ? 13.261 -1.177 -18.249 1.00 90.69 92 ILE A C 1
ATOM 722 O O . ILE A 1 92 ? 13.663 -1.403 -19.391 1.00 90.69 92 ILE A O 1
ATOM 726 N N . ARG A 1 93 ? 14.086 -1.228 -17.195 1.00 90.31 93 ARG A N 1
ATOM 727 C CA . ARG A 1 93 ? 15.532 -1.477 -17.303 1.00 90.31 93 ARG A CA 1
ATOM 728 C C . ARG A 1 93 ? 15.848 -2.783 -18.031 1.00 90.31 93 ARG A C 1
ATOM 730 O O . ARG A 1 93 ? 16.770 -2.836 -18.842 1.00 90.31 93 ARG A O 1
ATOM 737 N N . THR A 1 94 ? 15.090 -3.842 -17.751 1.00 89.44 94 THR A N 1
ATOM 738 C CA . THR A 1 94 ? 15.274 -5.152 -18.393 1.00 89.44 94 THR A CA 1
ATOM 739 C C . THR A 1 94 ? 14.962 -5.090 -19.889 1.00 89.44 94 THR A C 1
ATOM 741 O O . THR A 1 94 ? 15.732 -5.622 -20.691 1.00 89.44 94 THR A O 1
ATOM 744 N N . GLU A 1 95 ? 13.877 -4.416 -20.276 1.00 93.19 95 GLU A N 1
ATOM 745 C CA . GLU A 1 95 ? 13.504 -4.243 -21.682 1.00 93.19 95 GLU A CA 1
ATOM 746 C C . GLU A 1 95 ? 14.503 -3.360 -22.438 1.00 93.19 95 GLU A C 1
ATOM 748 O O . GLU A 1 95 ? 14.885 -3.719 -23.552 1.00 93.19 95 GLU A O 1
ATOM 753 N N . ILE A 1 96 ? 15.012 -2.285 -21.822 1.00 91.81 96 ILE A N 1
ATOM 754 C CA . ILE A 1 96 ? 16.080 -1.452 -22.400 1.00 91.81 96 ILE A CA 1
ATOM 755 C C . ILE A 1 96 ? 17.325 -2.307 -22.667 1.00 91.81 96 ILE A C 1
ATOM 757 O O . ILE A 1 96 ? 17.812 -2.364 -23.795 1.00 91.81 96 ILE A O 1
ATOM 761 N N . ILE A 1 97 ? 17.816 -3.050 -21.668 1.00 90.25 97 ILE A N 1
ATOM 762 C CA . ILE A 1 97 ? 18.997 -3.916 -21.835 1.00 90.25 97 ILE A CA 1
ATOM 763 C C . ILE A 1 97 ? 18.767 -4.949 -22.945 1.00 90.25 97 ILE A C 1
ATOM 765 O O . ILE A 1 97 ? 19.656 -5.206 -23.757 1.00 90.25 97 ILE A O 1
ATOM 769 N N . LYS A 1 98 ? 17.580 -5.559 -22.994 1.00 93.00 98 LYS A N 1
ATOM 770 C CA . LYS A 1 98 ? 17.219 -6.535 -24.027 1.00 93.00 98 LYS A CA 1
ATOM 771 C C . LYS A 1 98 ? 17.205 -5.907 -25.421 1.00 93.00 98 LYS A C 1
ATOM 773 O O . LYS A 1 98 ? 17.694 -6.526 -26.364 1.00 93.00 98 LYS A O 1
ATOM 778 N N . PHE A 1 99 ? 1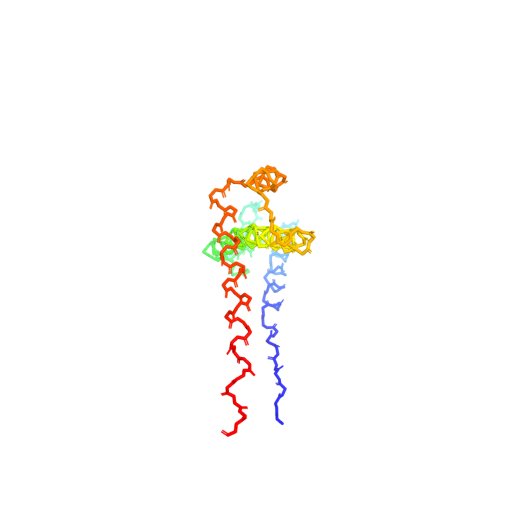6.686 -4.689 -25.544 1.00 94.25 99 PHE A N 1
ATOM 779 C CA . PHE A 1 99 ? 16.650 -3.949 -26.796 1.00 94.25 99 PHE A CA 1
ATOM 780 C C . PHE A 1 99 ? 18.057 -3.615 -27.307 1.00 94.25 99 PHE A C 1
ATOM 782 O O . PHE A 1 99 ? 18.359 -3.936 -28.454 1.00 94.25 99 PHE A O 1
ATOM 789 N N . PHE A 1 100 ? 18.937 -3.077 -26.455 1.00 91.62 100 PHE A N 1
ATOM 790 C CA . PHE A 1 100 ? 20.322 -2.751 -26.831 1.00 91.62 100 PHE A CA 1
ATOM 791 C C . PHE A 1 100 ? 21.176 -3.996 -27.118 1.00 91.62 100 PHE A C 1
ATOM 793 O O . PHE A 1 100 ? 22.081 -3.951 -27.945 1.00 91.62 100 PHE A O 1
ATOM 800 N N . LYS A 1 101 ? 20.871 -5.146 -26.500 1.00 90.19 101 LYS A N 1
ATOM 801 C CA . LYS A 1 101 ? 21.501 -6.428 -26.869 1.00 90.19 101 LYS A CA 1
ATOM 802 C C . LYS A 1 101 ? 21.130 -6.881 -28.282 1.00 90.19 101 LYS A C 1
ATOM 804 O O . LYS A 1 101 ? 21.965 -7.473 -28.958 1.00 90.19 101 LYS A O 1
ATOM 809 N N . ALA A 1 102 ? 19.889 -6.643 -28.706 1.00 92.81 102 ALA A N 1
ATOM 810 C CA . ALA A 1 102 ? 19.414 -6.994 -30.044 1.00 92.81 102 ALA A CA 1
ATOM 811 C C . ALA A 1 102 ? 19.806 -5.949 -31.103 1.00 92.81 102 ALA A C 1
ATOM 813 O O . ALA A 1 102 ? 20.026 -6.303 -32.257 1.00 92.81 102 ALA A O 1
ATOM 814 N N . ASN A 1 103 ? 19.917 -4.680 -30.703 1.00 91.88 103 ASN A N 1
ATOM 815 C CA . ASN A 1 103 ? 20.266 -3.548 -31.555 1.00 91.88 103 ASN A CA 1
ATOM 816 C C . ASN A 1 103 ? 21.400 -2.750 -30.886 1.00 91.88 103 ASN A C 1
ATOM 818 O O . ASN A 1 103 ? 21.121 -1.787 -30.175 1.00 91.88 103 ASN A O 1
ATOM 822 N N . PRO A 1 104 ? 22.677 -3.130 -31.084 1.00 87.56 104 PRO A N 1
ATOM 823 C CA . PRO A 1 104 ? 23.806 -2.470 -30.418 1.00 87.56 104 PRO A CA 1
ATOM 824 C C . PRO A 1 104 ? 23.980 -0.991 -30.787 1.00 87.56 104 PRO A C 1
ATOM 826 O O . PRO A 1 104 ? 24.563 -0.231 -30.020 1.00 87.56 104 PRO A O 1
ATOM 829 N N . GLN A 1 105 ? 23.492 -0.591 -31.963 1.00 90.50 105 GLN A N 1
ATOM 830 C CA . GLN A 1 105 ? 23.496 0.789 -32.451 1.00 90.50 105 GLN A CA 1
ATOM 831 C C . GLN A 1 105 ? 22.082 1.152 -32.920 1.00 90.50 105 GLN A C 1
ATOM 833 O O . GLN A 1 105 ? 21.799 1.086 -34.119 1.00 90.50 105 GLN A O 1
ATOM 838 N N . PRO A 1 106 ? 21.155 1.440 -31.992 1.00 89.94 106 PRO A N 1
ATOM 839 C CA . PRO A 1 106 ? 19.802 1.799 -32.370 1.00 89.94 106 PRO A CA 1
ATOM 840 C C . PRO A 1 106 ? 19.793 3.166 -33.051 1.00 89.94 106 PRO A C 1
ATOM 842 O O . PRO A 1 106 ? 20.500 4.091 -32.655 1.00 89.94 106 PRO A O 1
ATOM 845 N N . THR A 1 107 ? 18.976 3.287 -34.088 1.00 92.56 107 THR A N 1
ATOM 846 C CA . THR A 1 107 ? 18.689 4.575 -34.723 1.00 92.56 107 THR A CA 1
ATOM 847 C C . THR A 1 107 ? 17.735 5.398 -33.860 1.00 92.56 107 THR A C 1
ATOM 849 O O . THR A 1 107 ? 16.986 4.850 -33.051 1.00 92.56 107 THR A O 1
ATOM 852 N N . ASP A 1 108 ? 17.711 6.708 -34.088 1.00 90.12 108 ASP A N 1
ATOM 853 C CA . ASP A 1 108 ? 16.810 7.653 -33.420 1.00 90.12 108 ASP A CA 1
ATOM 854 C C . ASP A 1 108 ? 15.330 7.224 -33.500 1.00 90.12 108 ASP A C 1
ATOM 856 O O . ASP A 1 108 ? 14.630 7.135 -32.494 1.00 90.12 108 ASP A O 1
ATOM 860 N N . VAL A 1 109 ? 14.887 6.781 -34.683 1.00 92.19 109 VAL A N 1
ATOM 861 C CA . VAL A 1 109 ? 13.529 6.251 -34.903 1.00 92.19 109 VAL A CA 1
ATOM 862 C C . VAL A 1 109 ? 13.238 5.032 -34.019 1.00 92.19 109 VAL A C 1
ATOM 864 O O . VAL A 1 109 ? 12.132 4.882 -33.502 1.00 92.19 109 VAL A O 1
ATOM 867 N N . GLN A 1 110 ? 14.220 4.148 -33.822 1.00 91.75 110 GLN A N 1
ATOM 868 C CA . GLN A 1 110 ? 14.045 2.974 -32.966 1.00 91.75 110 GLN A CA 1
ATOM 869 C C . GLN A 1 110 ? 14.064 3.340 -31.474 1.00 91.75 110 GLN A C 1
ATOM 871 O O . GLN A 1 110 ? 13.385 2.676 -30.692 1.00 91.75 110 GLN A O 1
ATOM 876 N N . MET A 1 111 ? 14.800 4.385 -31.084 1.00 90.75 111 MET A N 1
ATOM 877 C CA . MET A 1 111 ? 14.789 4.920 -29.719 1.00 90.75 111 MET A CA 1
ATOM 878 C C . MET A 1 111 ? 13.437 5.549 -29.379 1.00 90.75 111 MET A C 1
ATOM 880 O O . MET A 1 111 ? 12.868 5.225 -28.338 1.00 90.75 111 MET A O 1
ATOM 884 N N . HIS A 1 112 ? 12.868 6.340 -30.290 1.00 89.56 112 HIS A N 1
ATOM 885 C CA . HIS A 1 112 ? 11.506 6.857 -30.157 1.00 89.56 112 HIS A CA 1
ATOM 886 C C . HIS A 1 112 ? 10.466 5.731 -30.067 1.00 89.56 112 HIS A C 1
ATOM 888 O O . HIS A 1 112 ? 9.650 5.720 -29.150 1.00 89.56 112 HIS A O 1
ATOM 894 N N . GLY A 1 113 ? 10.554 4.715 -30.934 1.00 92.94 113 GLY A N 1
ATOM 895 C CA . GLY A 1 113 ? 9.648 3.563 -30.870 1.00 92.94 113 GLY A CA 1
ATOM 896 C C . GLY A 1 113 ? 9.769 2.746 -29.574 1.00 92.94 113 GLY A C 1
ATOM 897 O O . GLY A 1 113 ? 8.785 2.170 -29.106 1.00 92.94 113 GLY A O 1
ATOM 898 N N . LEU A 1 114 ? 10.961 2.693 -28.966 1.00 92.94 114 LEU A N 1
ATOM 899 C CA . LEU A 1 114 ? 11.151 2.089 -27.647 1.00 92.94 114 LEU A CA 1
ATOM 900 C C . LEU A 1 114 ? 10.520 2.945 -26.541 1.00 92.94 114 LEU A C 1
ATOM 902 O O . LEU A 1 114 ? 9.874 2.382 -25.658 1.00 92.94 114 LEU A O 1
ATOM 906 N N . ALA A 1 115 ? 10.685 4.268 -26.598 1.00 93.50 115 ALA A N 1
ATOM 907 C CA . ALA A 1 115 ? 10.092 5.212 -25.651 1.00 93.50 115 ALA A CA 1
ATOM 908 C C . ALA A 1 115 ? 8.558 5.092 -25.640 1.00 93.50 115 ALA A C 1
ATOM 910 O O . ALA A 1 115 ? 7.968 4.853 -24.585 1.00 93.50 115 ALA A O 1
ATOM 911 N N . ASP A 1 116 ? 7.936 5.087 -26.825 1.00 93.44 116 ASP A N 1
ATOM 912 C CA . ASP A 1 116 ? 6.490 4.898 -26.996 1.00 93.44 116 ASP A CA 1
ATOM 913 C C . ASP A 1 116 ? 6.015 3.561 -26.411 1.00 93.44 116 ASP A C 1
ATOM 915 O O . ASP A 1 116 ? 5.011 3.491 -25.698 1.00 93.44 116 ASP A O 1
ATOM 919 N N . LYS A 1 117 ? 6.758 2.475 -26.675 1.00 92.50 117 LYS A N 1
ATOM 920 C CA . LYS A 1 117 ? 6.437 1.135 -26.157 1.00 92.50 117 LYS A CA 1
ATOM 921 C C . LYS A 1 117 ? 6.510 1.079 -24.629 1.00 92.50 117 LYS A C 1
ATOM 923 O O . LYS A 1 117 ? 5.722 0.365 -24.009 1.00 92.50 117 LYS A O 1
ATOM 928 N N . LEU A 1 118 ? 7.479 1.772 -24.039 1.00 92.38 118 LEU A N 1
ATOM 929 C CA . LEU A 1 118 ? 7.690 1.827 -22.594 1.00 92.38 118 LEU A CA 1
ATOM 930 C C . LEU A 1 118 ? 6.835 2.903 -21.910 1.00 92.38 118 LEU A C 1
ATOM 932 O O . LEU A 1 118 ? 6.816 2.940 -20.684 1.00 92.38 118 LEU A O 1
ATOM 936 N N . GLN A 1 119 ? 6.100 3.711 -22.684 1.00 92.19 119 GLN A N 1
ATOM 937 C CA . GLN A 1 119 ? 5.284 4.830 -22.205 1.00 92.19 119 GLN A CA 1
ATOM 938 C C . GLN A 1 119 ? 6.094 5.836 -21.372 1.00 92.19 119 GLN A C 1
ATOM 940 O O . GLN A 1 119 ? 5.622 6.320 -20.345 1.00 92.19 119 GLN A O 1
ATOM 945 N N . ILE A 1 120 ? 7.319 6.124 -21.811 1.00 91.31 120 ILE A N 1
ATOM 946 C CA . ILE A 1 120 ? 8.214 7.115 -21.203 1.00 91.31 120 ILE A CA 1
ATOM 947 C C . ILE A 1 120 ? 8.605 8.156 -22.244 1.00 91.31 120 ILE A C 1
ATOM 949 O O . ILE A 1 120 ? 8.689 7.856 -23.434 1.00 91.31 120 ILE A O 1
ATOM 953 N N . GLU A 1 121 ? 8.869 9.378 -21.799 1.00 91.50 121 GLU A N 1
ATOM 954 C CA . GLU A 1 121 ? 9.293 10.453 -22.691 1.00 91.50 121 GLU A CA 1
ATOM 955 C C . GLU A 1 121 ? 10.717 10.194 -23.211 1.00 91.50 121 GLU A C 1
ATOM 957 O O . GLU A 1 121 ? 11.577 9.679 -22.491 1.00 91.50 121 GLU A O 1
ATOM 962 N N . ALA A 1 122 ? 11.002 10.580 -24.458 1.00 87.75 122 ALA A N 1
ATOM 963 C CA . ALA A 1 122 ? 12.311 10.332 -25.075 1.00 87.75 122 ALA A CA 1
ATOM 964 C C . ALA A 1 122 ? 13.507 10.878 -24.251 1.00 87.75 122 ALA A C 1
ATOM 966 O O . ALA A 1 122 ? 14.461 10.123 -24.048 1.00 87.75 122 ALA A O 1
ATOM 967 N N . PRO A 1 123 ? 13.462 12.102 -23.678 1.00 89.50 123 PRO A N 1
ATOM 968 C CA . PRO A 1 123 ? 14.542 12.599 -22.819 1.00 89.50 123 PRO A CA 1
ATOM 969 C C . PRO A 1 123 ? 14.743 11.771 -21.540 1.00 89.50 123 PRO A C 1
ATOM 971 O O . PRO A 1 123 ? 15.859 11.652 -21.037 1.00 89.50 123 PRO A O 1
ATOM 974 N N . GLU A 1 124 ? 13.668 11.195 -21.001 1.00 89.81 124 GLU A N 1
ATOM 975 C CA . GLU A 1 124 ? 13.712 10.363 -19.797 1.00 89.81 124 GLU A CA 1
ATOM 976 C C . GLU A 1 124 ? 14.324 8.990 -20.107 1.00 89.81 124 GLU A C 1
ATOM 978 O O . GLU A 1 124 ? 15.186 8.506 -19.368 1.00 89.81 124 GLU A O 1
ATOM 983 N N . LEU A 1 125 ? 13.973 8.403 -21.258 1.00 92.25 125 LEU A N 1
ATOM 984 C CA . LEU A 1 125 ? 14.620 7.193 -21.767 1.00 92.25 125 LEU A CA 1
ATOM 985 C C . LEU A 1 125 ? 16.130 7.395 -21.950 1.00 92.25 125 LEU A C 1
ATOM 987 O O . LEU A 1 125 ? 16.906 6.529 -21.548 1.00 92.25 125 LEU A O 1
ATOM 991 N N . GLU A 1 126 ? 16.562 8.517 -22.528 1.00 88.94 126 GLU A N 1
ATOM 992 C CA . GLU A 1 126 ? 17.987 8.818 -22.702 1.00 88.94 126 GLU A CA 1
ATOM 993 C C . GLU A 1 126 ? 18.730 8.840 -21.363 1.00 88.94 126 GLU A C 1
ATOM 995 O O . GLU A 1 126 ? 19.756 8.174 -21.211 1.00 88.94 126 GLU A O 1
ATOM 1000 N N . GLN A 1 127 ? 18.194 9.550 -20.366 1.00 90.56 127 GLN A N 1
ATOM 1001 C CA . GLN A 1 127 ? 18.781 9.603 -19.025 1.00 90.56 127 GLN A CA 1
ATOM 1002 C C . GLN A 1 127 ? 18.885 8.214 -18.387 1.00 90.56 127 GLN A C 1
ATOM 1004 O O . GLN A 1 127 ? 19.925 7.869 -17.819 1.00 90.56 127 GLN A O 1
ATOM 1009 N N . LEU A 1 128 ? 17.841 7.391 -18.523 1.00 90.06 128 LEU A N 1
ATOM 1010 C CA . LEU A 1 128 ? 17.849 6.011 -18.042 1.00 90.06 128 LEU A CA 1
ATOM 1011 C C . LEU A 1 128 ? 18.919 5.174 -18.743 1.00 90.06 128 LEU A C 1
ATOM 1013 O O . LEU A 1 128 ? 19.650 4.438 -18.082 1.00 90.06 128 LEU A O 1
ATOM 1017 N N . VAL A 1 129 ? 19.058 5.305 -20.062 1.00 90.88 129 VAL A N 1
ATOM 1018 C CA . VAL A 1 129 ? 20.104 4.620 -20.831 1.00 90.88 129 VAL A CA 1
ATOM 1019 C C . VAL A 1 129 ? 21.492 5.036 -20.343 1.00 90.88 129 VAL A C 1
ATOM 1021 O O . VAL A 1 129 ? 22.309 4.161 -20.052 1.00 90.88 129 VAL A O 1
ATOM 1024 N N . TYR A 1 130 ? 21.754 6.335 -20.168 1.00 89.25 130 TYR A N 1
ATOM 1025 C CA . TYR A 1 130 ? 23.027 6.817 -19.622 1.00 89.25 130 TYR A CA 1
ATOM 1026 C C . TYR A 1 130 ? 23.299 6.268 -18.220 1.00 89.25 130 TYR A C 1
ATOM 1028 O O . TYR A 1 130 ? 24.412 5.813 -17.955 1.00 89.25 130 TYR A O 1
ATOM 1036 N N . SER A 1 131 ? 22.296 6.249 -17.340 1.00 88.94 131 SER A N 1
ATOM 1037 C CA . SER A 1 131 ? 22.431 5.674 -15.999 1.00 88.94 131 SER A CA 1
ATOM 1038 C C . SER A 1 131 ? 22.759 4.183 -16.056 1.00 88.94 131 SER A C 1
ATOM 1040 O O . SER A 1 131 ? 23.674 3.733 -15.376 1.00 88.94 131 SER A O 1
ATOM 1042 N N . ILE A 1 132 ? 22.062 3.412 -16.895 1.00 88.56 132 ILE A N 1
ATOM 1043 C CA . ILE A 1 132 ? 22.294 1.970 -17.054 1.00 88.56 132 ILE A CA 1
ATOM 1044 C C . ILE A 1 132 ? 23.709 1.703 -17.572 1.00 88.56 132 ILE A C 1
ATOM 1046 O O . ILE A 1 132 ? 24.397 0.827 -17.049 1.00 88.56 132 ILE A O 1
ATOM 1050 N N . LEU A 1 133 ? 24.153 2.444 -18.587 1.00 86.62 133 LEU A N 1
ATOM 1051 C CA . LEU A 1 133 ? 25.500 2.306 -19.138 1.00 86.62 133 LEU A CA 1
ATOM 1052 C C . LEU A 1 133 ? 26.564 2.696 -18.105 1.00 86.62 133 LEU A C 1
ATOM 1054 O O . LEU A 1 133 ? 27.539 1.965 -17.932 1.00 86.62 133 LEU A O 1
ATOM 1058 N N . SER A 1 134 ? 26.348 3.793 -17.376 1.00 88.25 134 SER A N 1
ATOM 1059 C CA . SER A 1 134 ? 27.228 4.240 -16.293 1.00 88.25 134 SER A CA 1
ATOM 1060 C C . SER A 1 134 ? 27.327 3.202 -15.172 1.00 88.25 134 SER A C 1
ATOM 1062 O O . SER A 1 134 ? 28.434 2.878 -14.741 1.00 88.25 134 SER A O 1
ATOM 1064 N N . ASP A 1 135 ? 26.206 2.607 -14.755 1.00 86.62 135 ASP A N 1
ATOM 1065 C CA . ASP A 1 135 ? 26.166 1.537 -13.752 1.00 86.62 135 ASP A CA 1
ATOM 1066 C C . ASP A 1 135 ? 26.937 0.296 -14.211 1.00 86.62 135 ASP A C 1
ATOM 1068 O O . ASP A 1 135 ? 27.640 -0.329 -13.419 1.00 86.62 135 ASP A O 1
ATOM 1072 N N . ILE A 1 136 ? 26.798 -0.088 -15.484 1.00 84.94 136 ILE A N 1
ATOM 1073 C CA . ILE A 1 136 ? 27.481 -1.258 -16.051 1.00 84.94 136 ILE A CA 1
ATOM 1074 C C . ILE A 1 136 ? 28.994 -1.017 -16.093 1.00 84.94 136 ILE A C 1
ATOM 1076 O O . ILE A 1 136 ? 29.764 -1.881 -15.670 1.00 84.94 136 ILE A O 1
ATOM 1080 N N . ILE A 1 137 ? 29.421 0.160 -16.555 1.00 84.62 137 ILE A N 1
ATOM 1081 C CA . ILE A 1 137 ? 30.839 0.540 -16.628 1.00 84.62 137 ILE A CA 1
ATOM 1082 C C . ILE A 1 137 ? 31.435 0.652 -15.214 1.00 84.62 137 ILE A C 1
ATOM 1084 O O . ILE A 1 137 ? 32.494 0.088 -14.936 1.00 84.62 137 ILE A O 1
ATOM 1088 N N . SER A 1 138 ? 30.731 1.307 -14.289 1.00 82.25 138 SER A N 1
ATOM 1089 C CA . SER A 1 138 ? 31.183 1.517 -12.904 1.00 82.25 138 SER A CA 1
ATOM 1090 C C . SER A 1 138 ? 31.158 0.229 -12.068 1.00 82.25 138 SER A C 1
ATOM 1092 O O . SER A 1 138 ? 32.040 -0.005 -11.239 1.00 82.25 138 SER A O 1
ATOM 1094 N N . GLY A 1 139 ? 30.181 -0.649 -12.310 1.00 65.62 139 GLY A N 1
ATOM 1095 C CA . GLY A 1 139 ? 30.088 -1.972 -11.691 1.00 65.62 139 GLY A CA 1
ATOM 1096 C C . GLY A 1 139 ? 31.183 -2.936 -12.160 1.00 65.62 139 GLY A C 1
ATOM 1097 O O . GLY A 1 139 ? 31.616 -3.780 -11.378 1.00 65.62 139 GLY A O 1
ATOM 1098 N N . GLY A 1 140 ? 31.684 -2.778 -13.392 1.00 51.59 140 GLY A N 1
ATOM 1099 C CA . GLY A 1 140 ? 32.848 -3.509 -13.908 1.00 51.59 140 GLY A CA 1
ATOM 1100 C C . GLY A 1 140 ? 34.188 -3.021 -13.340 1.00 51.59 140 GLY A C 1
ATOM 1101 O O . GLY A 1 140 ? 35.067 -3.829 -13.058 1.00 51.59 140 GLY A O 1
ATOM 1102 N N . LEU A 1 141 ? 34.327 -1.717 -13.074 1.00 46.78 141 LEU A N 1
ATOM 1103 C CA . LEU A 1 141 ? 35.555 -1.114 -12.526 1.00 46.78 141 LEU A CA 1
ATOM 1104 C C . LEU A 1 141 ? 35.820 -1.442 -11.044 1.00 46.78 141 LEU A C 1
ATOM 1106 O O . LEU A 1 141 ? 36.914 -1.200 -10.540 1.00 46.78 141 LEU A O 1
ATOM 1110 N N . SER A 1 142 ? 34.848 -2.020 -10.333 1.00 50.38 142 SER A N 1
ATOM 1111 C CA . SER A 1 142 ? 34.975 -2.325 -8.900 1.00 50.38 142 SER A CA 1
ATOM 1112 C C . SER A 1 142 ? 35.677 -3.660 -8.597 1.00 50.38 142 SER A C 1
ATOM 1114 O O . SER A 1 142 ? 35.915 -3.955 -7.425 1.00 50.38 142 SER A O 1
ATOM 1116 N N . HIS A 1 143 ? 36.006 -4.477 -9.609 1.00 43.91 143 HIS A N 1
ATOM 1117 C CA . HIS A 1 143 ? 36.522 -5.839 -9.398 1.00 43.91 143 HIS A CA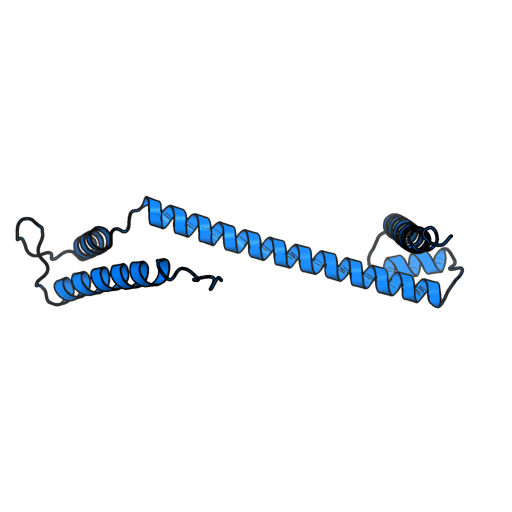 1
ATOM 1118 C C . HIS A 1 143 ? 37.955 -6.107 -9.904 1.00 43.91 143 HIS A C 1
ATOM 1120 O O . HIS A 1 143 ? 38.435 -7.230 -9.756 1.00 43.91 143 HIS A O 1
ATOM 1126 N N . GLU A 1 144 ? 38.678 -5.096 -10.403 1.00 45.16 144 GLU A N 1
ATOM 1127 C CA . GLU A 1 144 ? 40.036 -5.251 -10.968 1.00 45.16 144 GLU A CA 1
ATOM 1128 C C . GLU A 1 144 ? 41.086 -4.301 -10.352 1.00 45.16 144 GLU A C 1
ATOM 1130 O O . GLU A 1 144 ? 41.921 -3.716 -11.032 1.00 45.16 144 GLU A O 1
ATOM 1135 N N . SER A 1 145 ? 41.078 -4.122 -9.026 1.00 45.12 145 SER A N 1
ATOM 1136 C CA . SER A 1 145 ? 42.184 -3.444 -8.311 1.00 45.12 145 SER A CA 1
ATOM 1137 C C . SER A 1 145 ? 42.383 -3.950 -6.876 1.00 45.12 145 SER A C 1
ATOM 1139 O O . SER A 1 145 ? 42.562 -3.177 -5.938 1.00 45.12 145 SER A O 1
ATOM 1141 N N . ARG A 1 146 ? 42.360 -5.274 -6.686 1.00 43.62 146 ARG A N 1
ATOM 1142 C CA . ARG A 1 146 ? 42.961 -5.944 -5.517 1.00 43.62 146 ARG A CA 1
ATOM 1143 C C . ARG A 1 146 ? 43.592 -7.260 -5.963 1.00 43.62 146 ARG A C 1
ATOM 1145 O O . ARG A 1 146 ? 43.013 -8.325 -5.781 1.00 43.62 146 ARG A O 1
ATOM 1152 N N . GLY A 1 147 ? 44.757 -7.165 -6.593 1.00 46.94 147 GLY A N 1
ATOM 1153 C CA . GLY A 1 147 ? 45.478 -8.332 -7.088 1.00 46.94 147 GLY A CA 1
ATOM 1154 C C . GLY A 1 147 ? 46.791 -7.998 -7.785 1.00 46.94 147 GLY A C 1
ATOM 1155 O O . GLY A 1 147 ? 46.945 -8.347 -8.947 1.00 46.94 147 GLY A O 1
ATOM 1156 N N . ASN A 1 148 ? 47.687 -7.285 -7.098 1.00 39.66 148 ASN A N 1
ATOM 1157 C CA . ASN A 1 148 ? 49.121 -7.598 -6.997 1.00 39.66 148 ASN A CA 1
ATOM 1158 C C . ASN A 1 148 ? 49.790 -6.640 -6.010 1.00 39.66 148 ASN A C 1
ATOM 1160 O O . ASN A 1 148 ? 49.607 -5.415 -6.177 1.00 39.66 148 ASN A O 1
#

Radius of gyration: 31.77 Å; chains: 1; bounding box: 79×32×81 Å

Foldseek 3Di:
DDDDDDDPPPVVLVVVLVVLLVVLVVCQVVQNHADPVGHTDPDPVVSNVVSCVVSVNDPVNVVVVVVVVVVVVVVVVVVVVVVVVVVLLVVLLVVLVVVCVVPVPDDPVVLVVSCVVSVHDSVVSVVSVVVSVVCVVVVVVVPPPDDD

Secondary structure (DSSP, 8-state):
--------HHHHHHHHHHHHHHHHHHHHHTT--B-TTSPBP--HHHHHHHHHHHTT--HHHHHHHHHHHHHHHHHHHHHHHHHHHHHHHHHHHHHHHHHHHH-SS--HHHHHHHHHHHT--HHHHHHHHHHHHHHHHHHHHTSSSS--

pLDDT: mean 81.8, std 16.47, range [39.41, 96.25]